Protein AF-A0A1H1SZU7-F1 (afdb_monomer_lite)

Radius of gyration: 31.89 Å; chains: 1; bounding box: 64×25×100 Å

Sequence (123 aa):
MVVDTFRLVVASANEWVTVVAQERTKRDEIKAWEMSQLEIIHVQRDFLLSALDKTFDERRESFRRLFDNLDAALISDREDSAVQVADLLEAITDLAKTSPFKDLKSPTLVVQEFLQSGRVIEL

Secondary structure (DSSP, 8-state):
-HHHHHHHHHHHHHHHHHHHHHHHHHHHHHHHHHHHHHHHHHHHHHHHHHHHHHHHHHHHHHHHHHHHHHHHHHH---TTHHHHHHHHHHHHHHHHHS-GGGS---THHHHHHHHHTT-----

Structure (mmCIF, N/CA/C/O backbone):
data_AF-A0A1H1SZU7-F1
#
_entry.id   AF-A0A1H1SZU7-F1
#
loop_
_atom_site.group_PDB
_atom_site.id
_atom_site.type_symbol
_atom_site.label_atom_id
_atom_site.label_alt_id
_atom_site.label_comp_id
_atom_site.label_asym_id
_atom_site.label_entity_id
_atom_site.label_seq_id
_atom_site.pdbx_PDB_ins_code
_atom_site.Cartn_x
_atom_site.Cartn_y
_atom_site.Cartn_z
_atom_site.occupancy
_atom_site.B_iso_or_equiv
_atom_site.auth_seq_id
_atom_site.auth_comp_id
_atom_site.auth_asym_id
_atom_site.auth_atom_id
_atom_site.pdbx_PDB_model_num
ATOM 1 N N . MET A 1 1 ? 39.243 10.411 -54.160 1.00 62.44 1 MET A N 1
ATOM 2 C CA . MET A 1 1 ? 37.986 11.188 -54.060 1.00 62.44 1 MET A CA 1
ATOM 3 C C . MET A 1 1 ? 36.738 10.314 -54.113 1.00 62.44 1 MET A C 1
ATOM 5 O O . MET A 1 1 ? 36.107 10.200 -53.079 1.00 62.44 1 MET A O 1
ATOM 9 N N . VAL A 1 2 ? 36.371 9.667 -55.232 1.00 76.12 2 VAL A N 1
ATOM 10 C CA . VAL A 1 2 ? 35.097 8.896 -55.321 1.00 76.12 2 VAL A CA 1
ATOM 11 C C . VAL A 1 2 ? 35.062 7.662 -54.402 1.00 76.12 2 VAL A C 1
ATOM 13 O O . VAL A 1 2 ? 34.036 7.338 -53.814 1.00 76.12 2 VAL A O 1
ATOM 16 N N . VAL A 1 3 ? 36.195 6.977 -54.239 1.00 82.56 3 VAL A N 1
ATOM 17 C CA . VAL A 1 3 ? 36.299 5.820 -53.331 1.00 82.56 3 VAL A CA 1
ATOM 18 C C . VAL A 1 3 ? 36.208 6.255 -51.864 1.00 82.56 3 VAL A C 1
ATOM 20 O O . VAL A 1 3 ? 35.619 5.551 -51.048 1.00 82.56 3 VAL A O 1
ATOM 23 N N . ASP A 1 4 ? 36.740 7.432 -51.535 1.00 88.75 4 ASP A N 1
ATOM 24 C CA . ASP A 1 4 ? 36.739 7.971 -50.171 1.00 88.75 4 ASP A CA 1
ATOM 25 C C . ASP A 1 4 ? 35.338 8.431 -49.763 1.00 88.75 4 ASP A C 1
ATOM 27 O O . ASP A 1 4 ? 34.885 8.127 -48.661 1.00 88.75 4 ASP A O 1
ATOM 31 N N . THR A 1 5 ? 34.612 9.087 -50.675 1.00 87.69 5 THR A N 1
ATOM 32 C CA . THR A 1 5 ? 33.215 9.471 -50.441 1.00 87.69 5 THR A CA 1
ATOM 33 C C . THR A 1 5 ? 32.314 8.248 -50.308 1.00 87.69 5 THR A C 1
ATOM 35 O O . THR A 1 5 ? 31.477 8.209 -49.412 1.00 87.69 5 THR A O 1
ATOM 38 N N . PHE A 1 6 ? 32.510 7.214 -51.131 1.00 91.06 6 PHE A N 1
ATOM 39 C CA . PHE A 1 6 ? 31.752 5.969 -51.006 1.00 91.06 6 PHE A CA 1
ATOM 40 C C . PHE A 1 6 ? 32.023 5.253 -49.674 1.00 91.06 6 PHE A C 1
ATOM 42 O O . PHE A 1 6 ? 31.088 4.820 -49.004 1.00 91.06 6 PHE A O 1
ATOM 49 N N . ARG A 1 7 ? 33.289 5.180 -49.239 1.00 92.00 7 ARG A N 1
ATOM 50 C CA . ARG A 1 7 ? 33.650 4.614 -47.928 1.00 92.00 7 ARG A CA 1
ATOM 51 C C . ARG A 1 7 ? 33.032 5.389 -46.773 1.00 92.00 7 ARG A C 1
ATOM 53 O O . ARG A 1 7 ? 32.551 4.761 -45.836 1.00 92.00 7 ARG A O 1
ATOM 60 N N . LEU A 1 8 ? 33.015 6.719 -46.854 1.00 93.50 8 LEU A N 1
ATOM 61 C CA . LEU A 1 8 ? 32.373 7.558 -45.848 1.00 93.50 8 LEU A CA 1
ATOM 62 C C . LEU A 1 8 ? 30.872 7.258 -45.756 1.00 93.50 8 LEU A C 1
ATOM 64 O O . LEU A 1 8 ? 30.371 7.038 -44.662 1.00 93.50 8 LEU A O 1
ATOM 68 N N . VAL A 1 9 ? 30.177 7.157 -46.893 1.00 93.88 9 VAL A N 1
ATOM 69 C CA . VAL A 1 9 ? 28.743 6.819 -46.926 1.00 93.88 9 VAL A CA 1
ATOM 70 C C . VAL A 1 9 ? 28.472 5.450 -46.299 1.00 93.88 9 VAL A C 1
ATOM 72 O O . VAL A 1 9 ? 27.559 5.323 -45.488 1.00 93.88 9 VAL A O 1
ATOM 75 N N . VAL A 1 10 ? 29.275 4.432 -46.625 1.00 94.62 10 VAL A N 1
ATOM 76 C CA . VAL A 1 10 ? 29.125 3.087 -46.041 1.00 94.62 10 VAL A CA 1
ATOM 77 C C . VAL A 1 10 ? 29.406 3.098 -44.535 1.00 94.62 10 VAL A C 1
ATOM 79 O O . VAL A 1 10 ? 28.670 2.474 -43.772 1.00 94.62 10 VAL A O 1
ATOM 82 N N . ALA A 1 11 ? 30.432 3.826 -44.088 1.00 94.69 11 ALA A N 1
ATOM 83 C CA . ALA A 1 11 ? 30.752 3.959 -42.669 1.00 94.69 11 ALA A CA 1
ATOM 84 C C . ALA A 1 11 ? 29.620 4.652 -41.896 1.00 94.69 11 ALA A C 1
ATOM 86 O O . ALA A 1 11 ? 29.159 4.116 -40.891 1.00 94.69 11 ALA A O 1
ATOM 87 N N . SER A 1 12 ? 29.110 5.777 -42.406 1.00 94.12 12 SER A N 1
ATOM 88 C CA . SER A 1 12 ? 27.986 6.497 -41.799 1.00 94.12 12 SER A CA 1
ATOM 89 C C . SER A 1 12 ? 26.697 5.672 -41.791 1.00 94.12 12 SER A C 1
ATOM 91 O O . SER A 1 12 ? 25.937 5.737 -40.829 1.00 94.12 12 SER A O 1
ATOM 93 N N . ALA A 1 13 ? 26.448 4.859 -42.823 1.00 94.62 13 ALA A N 1
ATOM 94 C CA . ALA A 1 13 ? 25.303 3.952 -42.846 1.00 94.62 13 ALA A CA 1
ATOM 95 C C . ALA A 1 13 ? 25.414 2.857 -41.770 1.00 94.62 13 ALA A C 1
ATOM 97 O O . ALA A 1 13 ? 24.442 2.592 -41.063 1.00 94.62 13 ALA A O 1
ATOM 98 N N . ASN A 1 14 ? 26.596 2.256 -41.599 1.00 94.69 14 ASN A N 1
ATOM 99 C CA . ASN A 1 14 ? 26.837 1.250 -40.559 1.00 94.69 14 ASN A CA 1
ATOM 100 C C . ASN A 1 14 ? 26.735 1.839 -39.145 1.00 94.69 14 ASN A C 1
ATOM 102 O O . ASN A 1 14 ? 26.165 1.212 -38.247 1.00 94.69 14 ASN A O 1
ATOM 106 N N . GLU A 1 15 ? 27.259 3.050 -38.949 1.00 95.88 15 GLU A N 1
ATOM 107 C CA . GLU A 1 15 ? 27.127 3.789 -37.693 1.00 95.88 15 GLU A CA 1
ATOM 108 C C . GLU A 1 15 ? 25.654 4.068 -37.385 1.00 95.88 15 GLU A C 1
ATOM 110 O O . GLU A 1 15 ? 25.181 3.746 -36.297 1.00 95.88 15 GLU A O 1
ATOM 115 N N . TRP A 1 16 ? 24.897 4.561 -38.368 1.00 95.38 16 TRP A N 1
ATOM 116 C CA . TRP A 1 16 ? 23.468 4.814 -38.213 1.00 95.38 16 TRP A CA 1
ATOM 117 C C . TRP A 1 16 ? 22.689 3.554 -37.821 1.00 95.38 16 TRP A C 1
ATOM 119 O O . TRP A 1 16 ? 21.914 3.595 -36.866 1.00 95.38 16 TRP A O 1
ATOM 129 N N . VAL A 1 17 ? 22.921 2.420 -38.495 1.00 96.44 17 VAL A N 1
ATOM 130 C CA . VAL A 1 17 ? 22.270 1.142 -38.150 1.00 96.44 17 VAL A CA 1
ATOM 131 C C . VAL A 1 17 ? 22.590 0.731 -36.711 1.00 96.44 17 VAL A C 1
ATOM 133 O O . VAL A 1 17 ? 21.691 0.329 -35.971 1.00 96.44 17 VAL A O 1
ATOM 136 N N . THR A 1 18 ? 23.850 0.875 -36.296 1.00 96.00 18 THR A N 1
ATOM 137 C CA . THR A 1 18 ? 24.295 0.523 -34.940 1.00 96.00 18 THR A CA 1
ATOM 138 C C . THR A 1 18 ? 23.628 1.407 -33.890 1.00 96.00 18 THR A C 1
ATOM 140 O O . THR A 1 18 ? 23.070 0.896 -32.918 1.00 96.00 18 THR A O 1
ATOM 143 N N . VAL A 1 19 ? 23.622 2.724 -34.104 1.00 96.38 19 VAL A N 1
ATOM 144 C CA . VAL A 1 19 ? 22.993 3.686 -33.191 1.00 96.38 19 VAL A CA 1
ATOM 145 C C . VAL A 1 19 ? 21.491 3.434 -33.101 1.00 96.38 19 VAL A C 1
ATOM 147 O O . VAL A 1 19 ? 20.947 3.387 -32.004 1.00 96.38 19 VAL A O 1
ATOM 150 N N . VAL A 1 20 ? 20.806 3.196 -34.223 1.00 96.56 20 VAL A N 1
ATOM 151 C CA . VAL A 1 20 ? 19.366 2.897 -34.209 1.00 96.56 20 VAL A CA 1
ATOM 152 C C . VAL A 1 20 ? 19.065 1.624 -33.418 1.00 96.56 20 VAL A C 1
ATOM 154 O O . VAL A 1 20 ? 18.094 1.607 -32.663 1.00 96.56 20 VAL A O 1
ATOM 157 N N . ALA A 1 21 ? 19.876 0.574 -33.561 1.00 95.00 21 ALA A N 1
ATOM 158 C CA . ALA A 1 21 ? 19.709 -0.651 -32.785 1.00 95.00 21 ALA A CA 1
ATOM 159 C C . ALA A 1 21 ? 19.898 -0.396 -31.279 1.00 95.00 21 ALA A C 1
ATOM 161 O O . ALA A 1 21 ? 19.039 -0.774 -30.486 1.00 95.00 21 ALA A O 1
ATOM 162 N N . GLN A 1 22 ? 20.960 0.320 -30.893 1.00 95.81 22 GLN A N 1
ATOM 163 C CA . GLN A 1 22 ? 21.231 0.667 -29.494 1.00 95.81 22 GLN A CA 1
ATOM 164 C C . GLN A 1 22 ? 20.127 1.538 -28.885 1.00 95.81 22 GLN A C 1
ATOM 166 O O . GLN A 1 22 ? 19.668 1.274 -27.777 1.00 95.81 22 GLN A O 1
ATOM 171 N N . GLU A 1 23 ? 19.671 2.562 -29.604 1.00 95.25 23 GLU A N 1
ATOM 172 C CA . GLU A 1 23 ? 18.617 3.458 -29.126 1.00 95.25 23 GLU A CA 1
ATOM 173 C C . GLU A 1 23 ? 17.256 2.760 -29.038 1.00 95.25 23 GLU A C 1
ATOM 175 O O . GLU A 1 23 ? 16.452 3.104 -28.173 1.00 95.25 23 GLU A O 1
ATOM 180 N N . ARG A 1 24 ? 16.986 1.757 -29.884 1.00 95.25 24 ARG A N 1
ATOM 181 C CA . ARG A 1 24 ? 15.805 0.894 -29.726 1.00 95.25 24 ARG A CA 1
ATOM 182 C C . ARG A 1 24 ? 15.882 0.095 -28.432 1.00 95.25 24 ARG A C 1
ATOM 184 O O . ARG A 1 24 ? 14.961 0.196 -27.631 1.00 95.25 24 ARG A O 1
ATOM 191 N N . THR A 1 25 ? 16.996 -0.594 -28.186 1.00 95.38 25 THR A N 1
ATOM 192 C CA . THR A 1 25 ? 17.191 -1.366 -26.951 1.00 95.38 25 THR A CA 1
ATOM 193 C C . THR A 1 25 ? 17.055 -0.488 -25.710 1.00 95.38 25 THR A C 1
ATOM 195 O O . THR A 1 25 ? 16.279 -0.820 -24.823 1.00 95.38 25 THR A O 1
ATOM 198 N N . LYS A 1 26 ? 17.704 0.684 -25.677 1.00 95.00 26 LYS A N 1
ATOM 199 C CA . LYS A 1 26 ? 17.580 1.623 -24.549 1.00 95.00 26 LYS A CA 1
ATOM 200 C C . LYS A 1 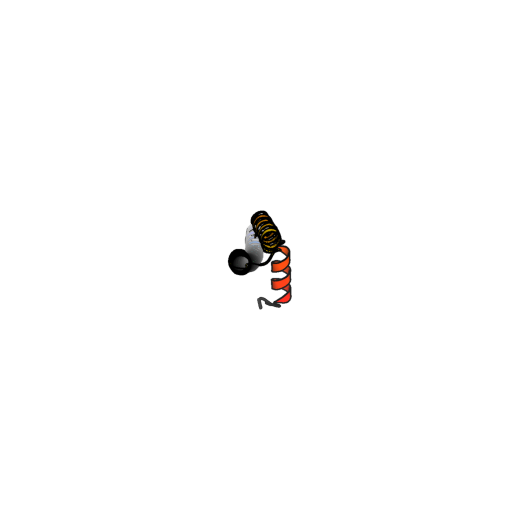26 ? 16.137 2.070 -24.314 1.00 95.00 26 LYS A C 1
ATOM 202 O O . LYS A 1 26 ? 15.703 2.189 -23.175 1.00 95.00 26 LYS A O 1
ATOM 207 N N . ARG A 1 27 ? 15.378 2.344 -25.381 1.00 95.31 27 ARG A N 1
ATOM 208 C CA . ARG A 1 27 ? 13.961 2.724 -25.254 1.00 95.31 27 ARG A CA 1
ATOM 209 C C . ARG A 1 27 ? 13.121 1.584 -24.698 1.00 95.31 27 ARG A C 1
ATOM 211 O O . ARG A 1 27 ? 12.225 1.848 -23.904 1.00 95.31 27 ARG A O 1
ATOM 218 N N . ASP A 1 28 ? 13.395 0.355 -25.111 1.00 95.25 28 ASP A N 1
ATOM 219 C CA . ASP A 1 28 ? 12.667 -0.812 -24.620 1.00 95.25 28 ASP A CA 1
ATOM 220 C C . ASP A 1 28 ? 13.017 -1.105 -23.151 1.00 95.25 28 ASP A C 1
ATOM 222 O O . ASP A 1 28 ? 12.113 -1.350 -22.355 1.00 95.25 28 ASP A O 1
ATOM 226 N N . GLU A 1 29 ? 14.280 -0.939 -22.746 1.00 93.06 29 GLU A N 1
ATOM 227 C CA . GLU A 1 29 ? 14.703 -0.994 -21.338 1.00 93.06 29 GLU A CA 1
ATOM 228 C C . GLU A 1 29 ? 14.004 0.071 -20.481 1.00 93.06 29 GLU A C 1
ATOM 230 O O . GLU A 1 29 ? 13.496 -0.239 -19.403 1.00 93.06 29 GLU A O 1
ATOM 235 N N . ILE A 1 30 ? 13.925 1.317 -20.964 1.00 93.62 30 ILE A N 1
ATOM 236 C CA . ILE A 1 30 ? 13.232 2.405 -20.256 1.00 93.62 30 ILE A CA 1
ATOM 237 C C . ILE A 1 30 ? 11.748 2.079 -20.083 1.00 93.62 30 ILE A C 1
ATOM 239 O O . ILE A 1 30 ? 11.216 2.277 -18.996 1.00 93.62 30 ILE A O 1
ATOM 243 N N . LYS A 1 31 ? 11.084 1.554 -21.119 1.00 94.12 31 LYS A N 1
ATOM 244 C CA . LYS A 1 31 ? 9.670 1.159 -21.029 1.00 94.12 31 LYS A CA 1
ATOM 245 C C . LYS A 1 31 ? 9.460 0.016 -20.043 1.00 94.12 31 LYS A C 1
ATOM 247 O O . LYS A 1 31 ? 8.526 0.069 -19.250 1.00 94.12 31 LYS A O 1
ATOM 252 N N . ALA A 1 32 ? 10.319 -1.001 -20.073 1.00 92.12 32 ALA A N 1
ATOM 253 C CA . ALA A 1 32 ? 10.241 -2.115 -19.132 1.00 92.12 32 ALA A CA 1
ATOM 254 C C . ALA A 1 32 ? 10.432 -1.630 -17.685 1.00 92.12 32 ALA A C 1
ATOM 256 O O . ALA A 1 32 ? 9.681 -2.016 -16.787 1.00 92.12 32 ALA A O 1
ATOM 257 N N . TRP A 1 33 ? 11.393 -0.727 -17.467 1.00 88.44 33 TRP A N 1
ATOM 258 C CA . TRP A 1 33 ? 11.607 -0.091 -16.172 1.00 88.44 33 TRP A CA 1
ATOM 259 C C . TRP A 1 33 ? 10.398 0.744 -15.737 1.00 88.44 33 TRP A C 1
ATOM 261 O O . TRP A 1 33 ? 9.918 0.572 -14.619 1.00 88.44 33 TRP A O 1
ATOM 271 N N . GLU A 1 34 ? 9.865 1.590 -16.621 1.00 93.75 34 GLU A N 1
ATOM 272 C CA . GLU A 1 34 ? 8.678 2.413 -16.367 1.00 93.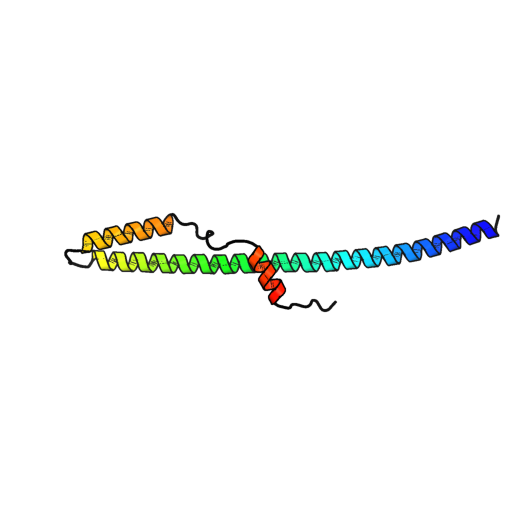75 34 GLU A CA 1
ATOM 273 C C . GLU A 1 34 ? 7.482 1.550 -15.958 1.00 93.75 34 GLU A C 1
ATOM 275 O O . GLU A 1 34 ? 6.868 1.808 -14.924 1.00 93.75 34 GLU A O 1
ATOM 280 N N . MET A 1 35 ? 7.193 0.484 -16.709 1.00 92.00 35 MET A N 1
ATOM 281 C CA . MET A 1 35 ? 6.110 -0.450 -16.392 1.00 92.00 35 MET A CA 1
ATOM 282 C C . MET A 1 35 ? 6.290 -1.086 -15.012 1.00 92.00 35 MET A C 1
ATOM 284 O O . MET A 1 35 ? 5.338 -1.151 -14.236 1.00 92.00 35 MET A O 1
ATOM 288 N N . SER A 1 36 ? 7.511 -1.512 -14.676 1.00 87.00 36 SER A N 1
ATOM 289 C CA . SER A 1 36 ? 7.806 -2.077 -13.357 1.00 87.00 36 SER A CA 1
ATOM 290 C C . SER A 1 36 ? 7.591 -1.056 -12.237 1.00 87.00 36 SER A C 1
ATOM 292 O O . SER A 1 36 ? 6.993 -1.384 -11.213 1.00 87.00 36 SER A O 1
ATOM 294 N N . GLN A 1 37 ? 8.035 0.190 -12.426 1.00 84.75 37 GLN A N 1
ATOM 295 C CA . GLN A 1 37 ? 7.847 1.238 -11.423 1.00 84.75 37 GLN A CA 1
ATOM 296 C C . GLN A 1 37 ? 6.374 1.617 -11.251 1.00 84.75 37 GLN A C 1
ATOM 298 O O . GLN A 1 37 ? 5.925 1.797 -10.120 1.00 84.75 37 GLN A O 1
ATOM 303 N N . LEU A 1 38 ? 5.611 1.702 -12.343 1.00 91.25 38 LEU A N 1
ATOM 304 C CA . LEU A 1 38 ? 4.174 1.966 -12.283 1.00 91.25 38 LEU A CA 1
ATOM 305 C C . LEU A 1 38 ? 3.440 0.870 -11.510 1.00 91.25 38 LEU A C 1
ATOM 307 O O . LEU A 1 38 ? 2.643 1.186 -10.630 1.00 91.25 38 LEU A O 1
ATOM 311 N N . GLU A 1 39 ? 3.748 -0.400 -11.769 1.00 88.00 39 GLU A N 1
ATOM 312 C CA . GLU A 1 39 ? 3.152 -1.515 -11.028 1.00 88.00 39 GLU A CA 1
ATOM 313 C C . GLU A 1 39 ? 3.483 -1.436 -9.532 1.00 88.00 39 GLU A C 1
ATOM 315 O O . GLU A 1 39 ? 2.597 -1.591 -8.694 1.00 88.00 39 GLU A O 1
ATOM 320 N N . ILE A 1 40 ? 4.730 -1.113 -9.172 1.00 82.50 40 ILE A N 1
ATOM 321 C CA . ILE A 1 40 ? 5.118 -0.908 -7.768 1.00 82.50 40 ILE A CA 1
ATOM 322 C C . ILE A 1 40 ? 4.292 0.217 -7.133 1.00 82.50 40 ILE A C 1
ATOM 324 O O . ILE A 1 40 ? 3.807 0.056 -6.013 1.00 82.50 40 ILE A O 1
ATOM 328 N N . ILE A 1 41 ? 4.096 1.338 -7.834 1.00 85.94 41 ILE A N 1
ATOM 329 C CA . ILE A 1 41 ? 3.273 2.457 -7.351 1.00 85.94 41 ILE A CA 1
ATOM 330 C C . ILE A 1 41 ? 1.816 2.017 -7.160 1.00 85.94 41 ILE A C 1
ATOM 332 O O . ILE A 1 41 ? 1.203 2.366 -6.149 1.00 85.94 41 ILE A O 1
ATOM 336 N N . HIS A 1 42 ? 1.259 1.243 -8.093 1.00 86.38 42 HIS A N 1
ATOM 337 C CA . HIS A 1 42 ? -0.104 0.723 -7.985 1.00 86.38 42 HIS A CA 1
ATOM 338 C C . HIS A 1 42 ? -0.261 -0.211 -6.785 1.00 86.38 42 HIS A C 1
ATOM 340 O O . HIS A 1 42 ? -1.161 -0.008 -5.972 1.00 86.38 42 HIS A O 1
ATOM 346 N N . VAL A 1 43 ? 0.662 -1.155 -6.602 1.00 84.31 43 VAL A N 1
ATOM 347 C CA . VAL A 1 43 ? 0.655 -2.065 -5.450 1.00 84.31 43 VAL A CA 1
ATOM 348 C C . VAL A 1 43 ? 0.817 -1.292 -4.137 1.00 84.31 43 VAL A C 1
ATOM 350 O O . VAL A 1 43 ? 0.100 -1.558 -3.176 1.00 84.31 43 VAL A O 1
ATOM 353 N N . GLN A 1 44 ? 1.695 -0.285 -4.091 1.00 81.69 44 GLN A N 1
ATOM 354 C CA . GLN A 1 44 ? 1.838 0.601 -2.929 1.00 81.69 44 GLN A CA 1
ATOM 355 C C . GLN A 1 44 ? 0.557 1.349 -2.606 1.00 81.69 44 GLN A C 1
ATOM 357 O O . GLN A 1 44 ? 0.159 1.402 -1.443 1.00 81.69 44 GLN A O 1
ATOM 362 N N . ARG A 1 45 ? -0.104 1.908 -3.618 1.00 86.00 45 ARG A N 1
ATOM 363 C CA . ARG A 1 45 ? -1.382 2.589 -3.442 1.00 86.00 45 ARG A CA 1
ATOM 364 C C . ARG A 1 45 ? -2.432 1.642 -2.878 1.00 86.00 45 ARG A C 1
ATOM 366 O O . ARG A 1 45 ? -3.082 1.989 -1.897 1.00 86.00 45 ARG A O 1
ATOM 373 N N . ASP A 1 46 ? -2.602 0.480 -3.490 1.00 85.50 46 ASP A N 1
ATOM 374 C CA . ASP A 1 46 ? -3.682 -0.437 -3.135 1.00 85.50 46 ASP A CA 1
ATOM 375 C C . ASP A 1 46 ? -3.459 -1.046 -1.745 1.00 85.50 46 ASP A C 1
ATOM 377 O O . ASP A 1 46 ? -4.398 -1.124 -0.951 1.00 85.50 46 ASP A O 1
ATOM 381 N N . PHE A 1 47 ? -2.207 -1.357 -1.393 1.00 83.75 47 PHE A N 1
ATOM 382 C CA . PHE A 1 47 ? -1.839 -1.739 -0.031 1.00 83.75 47 PHE A CA 1
ATOM 383 C C . PHE A 1 47 ? -2.167 -0.633 0.975 1.00 83.75 47 PHE A C 1
ATOM 385 O O . PHE A 1 47 ? -2.803 -0.899 1.992 1.00 83.75 47 PHE A O 1
ATOM 392 N N . LEU A 1 48 ? -1.760 0.614 0.702 1.00 81.62 48 LEU A N 1
ATOM 393 C CA . LEU A 1 48 ? -2.025 1.734 1.606 1.00 81.62 48 LEU A CA 1
ATOM 394 C C . LEU A 1 48 ? -3.526 1.955 1.796 1.00 81.62 48 LEU A C 1
ATOM 396 O O . LEU A 1 48 ? -3.959 2.147 2.927 1.00 81.62 48 LEU A O 1
ATOM 400 N N . LEU A 1 49 ? -4.318 1.899 0.723 1.00 84.81 49 LEU A N 1
ATOM 401 C CA . LEU A 1 49 ? -5.773 2.031 0.799 1.00 84.81 49 LEU A CA 1
ATOM 402 C C . LEU A 1 49 ? -6.398 0.894 1.613 1.00 84.81 49 LEU A C 1
ATOM 404 O O . LEU A 1 49 ? -7.157 1.161 2.539 1.00 84.81 49 LEU A O 1
ATOM 408 N N . SER A 1 50 ? -6.019 -0.357 1.348 1.00 83.75 50 SER A N 1
ATOM 409 C CA . SER A 1 50 ? -6.544 -1.499 2.101 1.00 83.75 50 SER A CA 1
ATOM 410 C C . SER A 1 50 ? -6.147 -1.457 3.579 1.00 83.75 50 SER A C 1
ATOM 412 O O . SER A 1 50 ? -6.962 -1.759 4.452 1.00 83.75 50 SER A O 1
ATOM 414 N N . ALA A 1 51 ? -4.907 -1.072 3.876 1.00 81.31 51 ALA A N 1
ATOM 415 C CA . ALA A 1 51 ? -4.427 -0.948 5.242 1.00 81.31 51 ALA A CA 1
ATOM 416 C C . ALA A 1 51 ? -5.119 0.213 5.975 1.00 81.31 51 ALA A C 1
ATOM 418 O O . ALA A 1 51 ? -5.421 0.092 7.164 1.00 81.31 51 ALA A O 1
ATOM 419 N N . LEU A 1 52 ? -5.421 1.311 5.271 1.00 82.50 52 LEU A N 1
ATOM 420 C CA . LEU A 1 52 ? -6.226 2.409 5.799 1.00 82.50 52 LEU A CA 1
ATOM 421 C C . LEU A 1 52 ? -7.631 1.944 6.156 1.00 82.50 52 LEU A C 1
ATOM 423 O O . LEU A 1 52 ? -8.026 2.111 7.309 1.00 82.50 52 LEU A O 1
ATOM 427 N N . ASP A 1 53 ? -8.345 1.330 5.213 1.00 85.25 53 ASP A N 1
ATOM 428 C CA . ASP A 1 53 ? -9.710 0.841 5.427 1.00 85.25 53 ASP A CA 1
ATOM 429 C C . ASP A 1 53 ? -9.774 -0.080 6.649 1.00 85.25 53 ASP A C 1
ATOM 431 O O . ASP A 1 53 ? -10.553 0.151 7.575 1.00 85.25 53 ASP A O 1
ATOM 435 N N . LYS A 1 54 ? -8.852 -1.046 6.727 1.00 84.50 54 LYS A N 1
ATOM 436 C CA . LYS A 1 54 ? -8.766 -1.969 7.861 1.00 84.50 54 LYS A CA 1
ATOM 437 C C . LYS A 1 54 ? -8.489 -1.255 9.186 1.00 84.50 54 LYS A C 1
ATOM 439 O O . LYS A 1 54 ? -9.125 -1.563 10.190 1.00 84.50 54 LYS A O 1
ATOM 444 N N . THR A 1 55 ? -7.577 -0.284 9.201 1.00 83.88 55 THR A N 1
ATOM 445 C CA . THR A 1 55 ? -7.241 0.458 10.427 1.00 83.88 55 THR A CA 1
ATOM 446 C C . THR A 1 55 ? -8.412 1.319 10.910 1.00 83.88 55 THR A C 1
ATOM 448 O O . THR A 1 55 ? -8.648 1.445 12.116 1.00 83.88 55 THR A O 1
ATOM 451 N N . PHE A 1 56 ? -9.174 1.913 9.987 1.00 84.12 56 PHE A N 1
ATOM 452 C CA . PHE A 1 56 ? -10.382 2.659 10.333 1.00 84.12 56 PHE A CA 1
ATOM 453 C C . PHE A 1 56 ? -11.489 1.741 10.859 1.00 84.12 56 PHE A C 1
ATOM 455 O O . PHE A 1 56 ? -12.119 2.089 11.861 1.00 84.12 56 PHE A O 1
ATOM 462 N N . ASP A 1 57 ? -11.686 0.570 10.253 1.00 87.81 57 ASP A N 1
ATOM 463 C CA . ASP A 1 57 ? -12.663 -0.423 10.711 1.00 87.81 57 ASP A CA 1
ATOM 464 C C . ASP A 1 57 ? -12.325 -0.958 12.110 1.00 87.81 57 ASP A C 1
ATOM 466 O O . ASP A 1 57 ? -13.183 -0.976 12.997 1.00 87.81 57 ASP A O 1
ATOM 470 N N . GLU A 1 58 ? -11.060 -1.312 12.355 1.00 86.25 58 GLU A N 1
ATOM 471 C CA . GLU A 1 58 ? -10.583 -1.768 13.668 1.00 86.25 58 GLU A CA 1
ATOM 472 C C . GLU A 1 58 ? -10.773 -0.695 14.747 1.00 86.25 58 GLU A C 1
ATOM 474 O O . GLU A 1 58 ? -11.205 -0.986 15.870 1.00 86.25 58 GLU A O 1
ATOM 479 N N . ARG A 1 59 ? -10.515 0.574 14.409 1.00 86.94 59 ARG A N 1
ATOM 480 C CA . ARG A 1 59 ? -10.779 1.698 15.315 1.00 86.94 59 ARG A CA 1
ATOM 481 C C . ARG A 1 59 ? -12.254 1.909 15.578 1.00 86.94 59 ARG A C 1
ATOM 483 O O . ARG A 1 59 ? -12.622 2.160 16.724 1.00 86.94 59 ARG A O 1
ATOM 490 N N . ARG A 1 60 ? -13.092 1.833 14.546 1.00 88.31 60 ARG A N 1
ATOM 491 C CA . ARG A 1 60 ? -14.543 1.967 14.685 1.00 88.31 60 ARG A CA 1
ATOM 492 C C . ARG A 1 60 ? -15.080 0.916 15.651 1.00 88.31 60 ARG A C 1
ATOM 494 O O . ARG A 1 60 ? -15.837 1.259 16.555 1.00 88.31 60 ARG A O 1
ATOM 501 N N . GLU A 1 61 ? -14.652 -0.329 15.487 1.00 91.25 61 GLU A N 1
ATOM 502 C CA . GLU A 1 61 ? -15.035 -1.428 16.372 1.00 91.25 61 GLU A CA 1
ATOM 503 C C . GLU A 1 61 ? -14.498 -1.226 17.798 1.00 91.25 61 GLU A C 1
ATOM 505 O O . GLU A 1 61 ? -15.218 -1.439 18.772 1.00 91.25 61 GLU A O 1
ATOM 510 N N . SER A 1 62 ? -13.263 -0.737 17.941 1.00 88.31 62 SER A N 1
ATOM 511 C CA . SER A 1 62 ? -12.671 -0.440 19.252 1.00 88.31 62 SER A CA 1
ATOM 512 C C . SER A 1 62 ? -13.436 0.655 20.001 1.00 88.31 62 SER A C 1
ATOM 514 O O . SER A 1 62 ? -13.769 0.476 21.171 1.00 88.31 62 SER A O 1
ATOM 516 N N . PHE A 1 63 ? -13.779 1.760 19.328 1.00 90.38 63 PHE A N 1
ATOM 517 C CA . PHE A 1 63 ? -14.624 2.803 19.915 1.00 90.38 63 PHE A CA 1
ATOM 518 C C . PHE A 1 63 ? -15.999 2.263 20.283 1.00 90.38 63 PHE A C 1
ATOM 520 O O . PHE A 1 63 ? -16.470 2.532 21.382 1.00 90.38 63 PHE A O 1
ATOM 527 N N . ARG A 1 64 ? -16.623 1.473 19.401 1.00 92.88 64 ARG A N 1
ATOM 528 C CA . ARG A 1 64 ? -17.930 0.872 19.671 1.00 92.88 64 ARG A CA 1
ATOM 529 C C . ARG A 1 64 ? -17.916 0.060 20.964 1.00 92.88 64 ARG A C 1
ATOM 531 O O . ARG A 1 64 ? -18.752 0.296 21.820 1.00 92.88 64 ARG A O 1
ATOM 538 N N . ARG A 1 65 ? -16.922 -0.811 21.150 1.00 92.75 65 ARG A N 1
ATOM 539 C CA . ARG A 1 65 ? -16.783 -1.607 22.381 1.00 92.75 65 ARG A CA 1
ATOM 540 C C . ARG A 1 65 ? -16.562 -0.750 23.622 1.00 92.75 65 ARG A C 1
ATOM 542 O O . ARG A 1 65 ? -17.112 -1.061 24.671 1.00 92.75 65 ARG A O 1
ATOM 549 N N . LEU A 1 66 ? -15.759 0.309 23.519 1.00 92.38 66 LEU A N 1
ATOM 550 C CA . LEU A 1 66 ? -15.538 1.228 24.637 1.00 92.38 66 LEU A CA 1
ATOM 551 C C . LEU A 1 66 ? -16.829 1.957 25.032 1.00 92.38 66 LEU A C 1
ATOM 553 O O . LEU A 1 66 ? -17.115 2.056 26.221 1.00 92.38 66 LEU A O 1
ATOM 557 N N . PHE A 1 67 ? -17.622 2.411 24.056 1.00 92.50 67 PHE A N 1
ATOM 558 C CA . PHE A 1 67 ? -18.918 3.041 24.313 1.00 92.50 67 PHE A CA 1
ATOM 559 C C . PHE A 1 67 ? -19.960 2.045 24.841 1.00 92.50 67 PHE A C 1
ATOM 561 O O . PHE A 1 67 ? -20.623 2.353 25.823 1.00 92.50 67 PHE A O 1
ATOM 568 N N . ASP A 1 68 ? -20.044 0.834 24.285 1.00 93.06 68 ASP A N 1
ATOM 569 C CA . ASP A 1 68 ? -20.955 -0.210 24.775 1.00 93.06 68 ASP A CA 1
ATOM 570 C C . ASP A 1 68 ? -20.632 -0.586 26.240 1.00 93.06 68 ASP A C 1
ATOM 572 O O . ASP A 1 68 ? -21.527 -0.759 27.070 1.00 93.06 68 ASP A O 1
ATOM 576 N N . ASN A 1 69 ? -19.341 -0.663 26.590 1.00 89.31 69 ASN A N 1
ATOM 577 C CA . ASN A 1 69 ? -18.895 -0.896 27.967 1.00 89.31 69 ASN A CA 1
ATOM 578 C C . ASN A 1 69 ? -19.187 0.298 28.886 1.00 89.31 69 ASN A C 1
ATOM 580 O O . ASN A 1 69 ? -19.507 0.096 30.057 1.00 89.31 69 ASN A O 1
ATOM 584 N N . LEU A 1 70 ? -19.082 1.527 28.371 1.00 89.69 70 LEU A N 1
ATOM 585 C CA . LEU A 1 70 ? -19.414 2.744 29.111 1.00 89.69 70 LEU A CA 1
ATOM 586 C C . LEU A 1 70 ? -20.908 2.784 29.440 1.00 89.69 70 LEU A C 1
ATOM 588 O O . LEU A 1 70 ? -21.266 3.010 30.593 1.00 89.69 70 LEU A O 1
ATOM 592 N N . ASP A 1 71 ? -21.766 2.490 28.465 1.00 90.19 71 ASP A N 1
ATOM 593 C CA . ASP A 1 71 ? -23.212 2.400 28.666 1.00 90.19 71 ASP A CA 1
ATOM 594 C C . ASP A 1 71 ? -23.556 1.327 29.712 1.00 90.19 71 ASP A C 1
ATOM 596 O O . ASP A 1 71 ? -24.357 1.566 30.618 1.00 90.19 71 ASP A O 1
ATOM 600 N N . ALA A 1 72 ? -22.898 0.164 29.658 1.00 88.75 72 ALA A N 1
ATOM 601 C CA . ALA A 1 72 ? -23.075 -0.889 30.657 1.00 88.75 72 ALA A CA 1
ATOM 602 C C . ALA A 1 72 ? -22.625 -0.459 32.068 1.00 88.75 72 ALA A C 1
ATOM 604 O O . ALA A 1 72 ? -23.308 -0.766 33.049 1.00 88.75 72 ALA A O 1
ATOM 605 N N . ALA A 1 73 ? -21.504 0.261 32.181 1.00 87.12 73 ALA A N 1
ATOM 606 C CA . ALA A 1 73 ? -21.002 0.785 33.451 1.00 87.12 73 ALA A CA 1
ATOM 607 C C . ALA A 1 73 ? -21.925 1.871 34.036 1.00 87.12 73 ALA A C 1
ATOM 609 O O . ALA A 1 73 ? -22.123 1.902 35.248 1.00 87.12 73 ALA A O 1
ATOM 610 N N . LEU A 1 74 ? -22.541 2.703 33.187 1.00 86.31 74 LEU A N 1
ATOM 611 C CA . LEU A 1 74 ? -23.495 3.745 33.591 1.00 86.31 74 LEU A CA 1
ATOM 612 C C . LEU A 1 74 ? -24.830 3.185 34.105 1.00 86.31 74 LEU A C 1
ATOM 614 O O . LEU A 1 74 ? -25.454 3.791 34.971 1.00 86.31 74 LEU A O 1
ATOM 618 N N . ILE A 1 75 ? -25.280 2.044 33.575 1.00 89.44 75 ILE A N 1
ATOM 619 C CA . ILE A 1 75 ? -26.523 1.374 34.006 1.00 89.44 75 ILE A CA 1
ATOM 620 C C . ILE A 1 75 ? -26.286 0.501 35.256 1.00 89.44 75 ILE A C 1
ATOM 622 O O . ILE A 1 75 ? -27.224 0.127 35.961 1.00 89.44 75 ILE A O 1
ATOM 626 N N . SER A 1 76 ? -25.029 0.159 35.543 1.00 80.06 76 SER A N 1
ATOM 627 C CA . SER A 1 76 ? -24.629 -0.688 36.666 1.00 80.06 76 SER A CA 1
ATOM 628 C C . SER A 1 76 ? -24.704 0.062 38.004 1.00 80.06 76 SER A C 1
ATOM 630 O O . SER A 1 76 ? -23.891 0.939 38.271 1.00 80.06 76 SER A O 1
ATOM 632 N N . ASP A 1 77 ? -25.578 -0.380 38.910 1.00 69.94 77 ASP A N 1
ATOM 633 C CA . ASP A 1 77 ? -25.728 0.155 40.280 1.00 69.94 77 ASP A CA 1
ATOM 634 C C . ASP A 1 77 ? -24.668 -0.386 41.270 1.00 69.94 77 ASP A C 1
ATOM 636 O O . ASP A 1 77 ? -24.946 -0.721 42.420 1.00 69.94 77 ASP A O 1
ATOM 640 N N . ARG A 1 78 ? -23.431 -0.579 40.796 1.00 75.81 78 ARG A N 1
ATOM 641 C CA . ARG A 1 78 ? -22.310 -1.049 41.626 1.00 75.81 78 ARG A CA 1
ATOM 642 C C . ARG A 1 78 ? -21.557 0.136 42.218 1.00 75.81 78 ARG A C 1
ATOM 644 O O . ARG A 1 78 ? -21.397 1.161 41.561 1.00 75.81 78 ARG A O 1
ATOM 651 N N . GLU A 1 79 ? -21.026 -0.052 43.422 1.00 71.88 79 GLU A N 1
ATOM 652 C CA . GLU A 1 79 ? -20.259 0.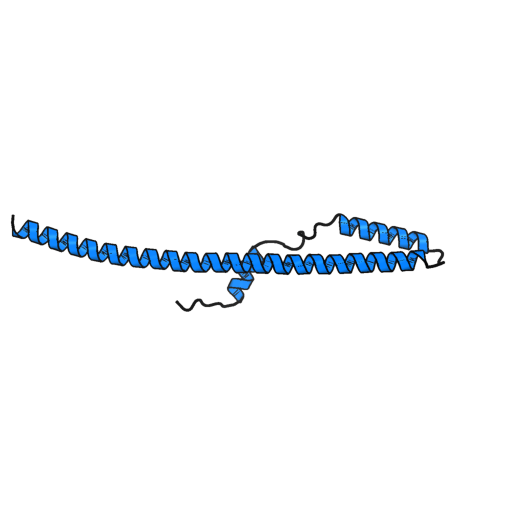958 44.169 1.00 71.88 79 GLU A CA 1
ATOM 653 C C . GLU A 1 79 ? -19.023 1.455 43.382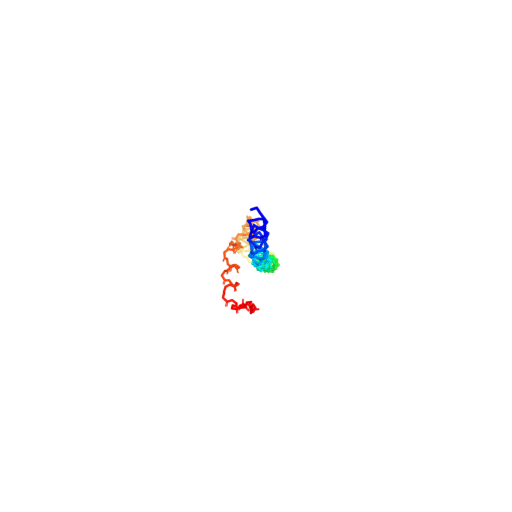 1.00 71.88 79 GLU A C 1
ATOM 655 O O . GLU A 1 79 ? -18.685 2.635 43.435 1.00 71.88 79 GLU A O 1
ATOM 660 N N . ASP A 1 80 ? -18.441 0.593 42.537 1.00 78.25 80 ASP A N 1
ATOM 661 C CA . ASP A 1 80 ? -17.274 0.897 41.689 1.00 78.25 80 ASP A CA 1
ATOM 662 C C . ASP A 1 80 ? -17.620 1.470 40.295 1.00 78.25 80 ASP A C 1
ATOM 664 O O . ASP A 1 80 ? -16.730 1.692 39.468 1.00 78.25 80 ASP A O 1
ATOM 668 N N . SER A 1 81 ? -18.903 1.705 39.992 1.00 79.12 81 SER A N 1
ATOM 669 C CA . SER A 1 81 ? -19.356 2.164 38.664 1.00 79.12 81 SER A CA 1
ATOM 670 C C . SER A 1 81 ? -18.724 3.496 38.250 1.00 79.12 81 SER A C 1
ATOM 672 O O . SER A 1 81 ? -18.299 3.654 37.106 1.00 79.12 81 SER A O 1
ATOM 674 N N . ALA A 1 82 ? -18.573 4.430 39.191 1.00 81.25 82 ALA A N 1
ATOM 675 C CA . ALA A 1 82 ? -17.964 5.734 38.940 1.00 81.25 82 ALA A CA 1
ATOM 676 C C . ALA A 1 82 ? -16.486 5.635 38.520 1.00 81.25 82 ALA A C 1
ATOM 678 O O . ALA A 1 82 ? -16.042 6.397 37.660 1.00 81.25 82 ALA A O 1
ATOM 679 N N . VAL A 1 83 ? -15.734 4.686 39.091 1.00 86.12 83 VAL A N 1
ATOM 680 C CA . VAL A 1 83 ? -14.322 4.455 38.744 1.00 86.12 83 VAL A CA 1
ATOM 681 C C . VAL A 1 83 ? -14.217 3.822 37.356 1.00 86.12 83 VAL A C 1
ATOM 683 O O . VAL A 1 83 ? -13.471 4.318 36.518 1.00 86.12 83 VAL A O 1
ATOM 686 N N . GLN A 1 84 ? -15.042 2.811 37.056 1.00 85.75 84 GLN A N 1
ATOM 687 C CA . GLN A 1 84 ? -15.079 2.194 35.721 1.00 85.75 84 GLN A CA 1
ATOM 688 C C . GLN A 1 84 ? -15.445 3.185 34.613 1.00 85.75 84 GLN A C 1
ATOM 690 O O . GLN A 1 84 ? -14.866 3.142 33.528 1.00 85.75 84 GLN A O 1
ATOM 695 N N . VAL A 1 85 ? -16.392 4.087 34.874 1.00 88.06 85 VAL A N 1
ATOM 696 C CA . VAL A 1 85 ? -16.764 5.150 33.931 1.00 88.06 85 VAL A CA 1
ATOM 697 C C . VAL A 1 85 ? -15.578 6.079 33.661 1.00 88.06 85 VAL A C 1
ATOM 699 O O . VAL A 1 85 ? -15.317 6.404 32.503 1.00 88.06 85 VAL A O 1
ATOM 702 N N . ALA A 1 86 ? -14.842 6.484 34.701 1.00 88.88 86 ALA A N 1
ATOM 703 C CA . ALA A 1 86 ? -13.666 7.338 34.550 1.00 88.88 86 ALA A CA 1
ATOM 704 C C . ALA A 1 86 ? -12.566 6.660 33.711 1.00 88.88 86 ALA A C 1
ATOM 706 O O . ALA A 1 86 ? -12.086 7.263 32.749 1.00 88.88 86 ALA A O 1
ATOM 707 N N . ASP A 1 87 ? -12.250 5.396 34.004 1.00 90.56 87 ASP A N 1
ATOM 708 C CA . ASP A 1 87 ? -11.242 4.616 33.273 1.00 90.56 87 ASP A CA 1
ATOM 709 C C . ASP A 1 87 ? -11.614 4.443 31.789 1.00 90.56 87 ASP A C 1
ATOM 711 O O . ASP A 1 87 ? -10.774 4.572 30.895 1.00 90.56 87 ASP A O 1
ATOM 715 N N . LEU A 1 88 ? -12.894 4.184 31.493 1.00 90.44 88 LEU A N 1
ATOM 716 C CA . LEU A 1 88 ? -13.381 4.038 30.118 1.00 90.44 88 LEU A CA 1
ATOM 717 C C . LEU A 1 88 ? -13.319 5.359 29.340 1.00 90.44 88 LEU A C 1
ATOM 719 O O . LEU A 1 88 ? -12.945 5.362 28.166 1.00 90.44 88 LEU A O 1
ATOM 723 N N . LEU A 1 89 ? -13.641 6.487 29.978 1.00 89.31 89 LEU A N 1
ATOM 724 C CA . LEU A 1 89 ? -13.517 7.812 29.364 1.00 89.31 89 LEU A CA 1
ATOM 725 C C . LEU A 1 89 ? -12.055 8.189 29.098 1.00 89.31 89 LEU A C 1
ATOM 727 O O . LEU A 1 89 ? -11.756 8.777 28.051 1.00 89.31 89 LEU A O 1
ATOM 731 N N . GLU A 1 90 ? -11.140 7.827 30.000 1.00 92.19 90 GLU A N 1
ATOM 732 C CA . GLU A 1 90 ? -9.701 7.984 29.785 1.00 92.19 90 GLU A CA 1
ATOM 733 C C . GLU A 1 90 ? -9.237 7.142 28.589 1.00 92.19 90 GLU A C 1
ATOM 735 O O . GLU A 1 90 ? -8.628 7.682 27.664 1.00 92.19 90 GLU A O 1
ATOM 740 N N . ALA A 1 91 ? -9.637 5.868 28.520 1.00 89.62 91 ALA A N 1
ATOM 741 C CA . ALA A 1 91 ? -9.310 4.980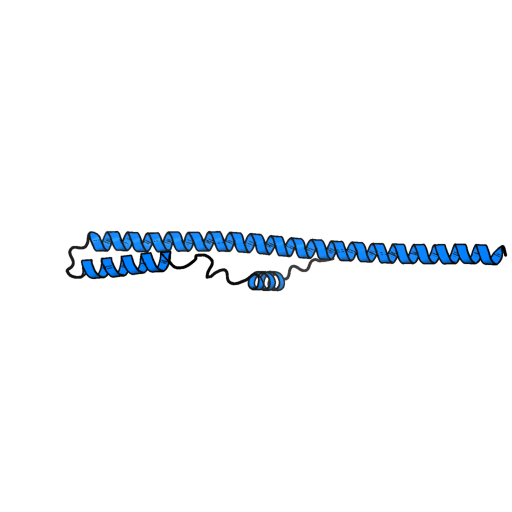 27.405 1.00 89.62 91 ALA A CA 1
ATOM 742 C C . ALA A 1 91 ? -9.845 5.486 26.050 1.00 89.62 91 ALA A C 1
ATOM 744 O O . ALA A 1 91 ? -9.132 5.440 25.044 1.00 89.62 91 ALA A O 1
ATOM 745 N N . ILE A 1 92 ? -11.076 6.014 26.007 1.00 89.88 92 ILE A N 1
ATOM 746 C CA . ILE A 1 92 ? -11.648 6.646 24.803 1.00 89.88 92 ILE A CA 1
ATOM 747 C C . ILE A 1 92 ? -10.816 7.863 24.395 1.00 89.88 92 ILE A C 1
ATOM 749 O O . ILE A 1 92 ? -10.490 8.036 23.218 1.00 89.88 92 ILE A O 1
ATOM 753 N N . THR A 1 93 ? -10.461 8.704 25.365 1.00 91.00 93 THR A N 1
ATOM 754 C CA . THR A 1 93 ? -9.681 9.921 25.131 1.00 91.00 93 THR A CA 1
ATOM 755 C C . THR A 1 93 ? -8.287 9.585 24.606 1.00 91.00 93 THR A C 1
ATOM 757 O O . THR A 1 93 ? -7.808 10.214 23.662 1.00 91.00 93 THR A O 1
ATOM 760 N N . ASP A 1 94 ? -7.641 8.568 25.162 1.00 90.25 94 ASP A N 1
ATOM 761 C CA . ASP A 1 94 ? -6.324 8.122 24.725 1.00 90.25 94 ASP A CA 1
ATOM 762 C C . ASP A 1 94 ? -6.359 7.476 23.342 1.00 90.25 94 ASP A C 1
ATOM 764 O O . ASP A 1 94 ? -5.518 7.792 22.491 1.00 90.25 94 ASP A O 1
ATOM 768 N N . LEU A 1 95 ? -7.380 6.667 23.047 1.00 86.12 95 LEU A N 1
ATOM 769 C CA . LEU A 1 95 ? -7.588 6.150 21.698 1.00 86.12 95 LEU A CA 1
ATOM 770 C C . LEU A 1 95 ? -7.803 7.295 20.693 1.00 86.12 95 LEU A C 1
ATOM 772 O O . LEU A 1 95 ? -7.211 7.276 19.613 1.00 86.12 95 LEU A O 1
ATOM 776 N N . ALA A 1 96 ? -8.558 8.334 21.061 1.00 85.12 96 ALA A N 1
ATOM 777 C CA . ALA A 1 96 ? -8.779 9.516 20.226 1.00 85.12 96 ALA A CA 1
ATOM 778 C C . ALA A 1 96 ? -7.507 10.357 20.004 1.00 85.12 96 ALA A C 1
ATOM 780 O O . ALA A 1 96 ? -7.326 10.911 18.919 1.00 85.12 96 ALA A O 1
ATOM 781 N N . LYS A 1 97 ? -6.599 10.424 20.988 1.00 87.44 97 LYS A N 1
ATOM 782 C CA . LYS A 1 97 ? -5.297 11.108 20.850 1.00 87.44 97 LYS A CA 1
ATOM 783 C C . LYS A 1 97 ? -4.345 10.385 19.900 1.00 87.44 97 LYS A C 1
ATOM 785 O O . LYS A 1 97 ? -3.457 11.010 19.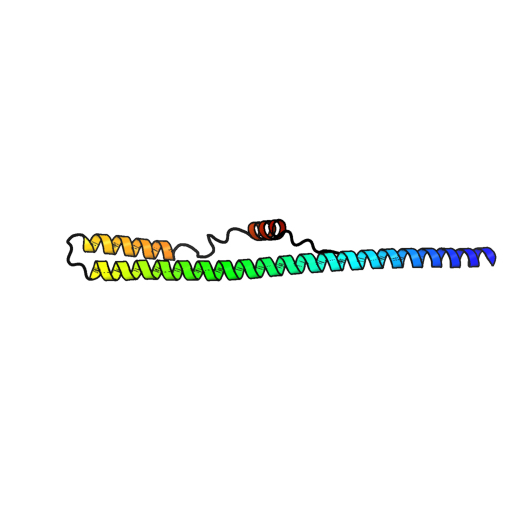320 1.00 87.44 97 LYS A O 1
ATOM 790 N N . THR A 1 98 ? -4.469 9.067 19.761 1.00 83.94 98 THR A N 1
ATOM 791 C CA . THR A 1 98 ? -3.592 8.309 18.862 1.00 83.94 98 THR A CA 1
ATOM 792 C C . THR A 1 98 ? -4.005 8.507 17.401 1.00 83.94 98 THR A C 1
ATOM 794 O O . THR A 1 98 ? -5.190 8.551 17.073 1.00 83.94 98 THR A O 1
ATOM 797 N N . SER A 1 99 ? -3.028 8.601 16.495 1.00 77.50 99 SER A N 1
ATOM 798 C CA . SER A 1 99 ? -3.281 8.699 15.050 1.00 77.50 99 SER A CA 1
ATOM 799 C C . SER A 1 99 ? -3.568 7.318 14.444 1.00 77.50 99 SER A C 1
ATOM 801 O O . SER A 1 99 ? -2.813 6.388 14.737 1.00 77.50 99 SER A O 1
ATOM 803 N N . PRO A 1 100 ? -4.572 7.178 13.552 1.00 68.88 100 PRO A N 1
ATOM 804 C CA . PRO A 1 100 ? -4.818 5.925 12.831 1.00 68.88 100 PRO A CA 1
ATOM 805 C C . PRO A 1 100 ? -3.657 5.575 11.892 1.00 68.88 100 PRO A C 1
ATOM 807 O O . PRO A 1 100 ? -3.466 4.426 11.533 1.00 68.88 100 PRO A O 1
ATOM 810 N N . PHE A 1 101 ? -2.822 6.550 11.534 1.00 68.12 101 PHE A N 1
ATOM 811 C CA . PHE A 1 101 ? -1.681 6.339 10.648 1.00 68.12 101 PHE A CA 1
ATOM 812 C C . PHE A 1 101 ? -0.413 5.878 11.381 1.00 68.12 101 PHE A C 1
ATOM 814 O O . PHE A 1 101 ? 0.618 5.674 10.745 1.00 68.12 101 PHE A O 1
ATOM 821 N N . LYS A 1 102 ? -0.448 5.733 12.715 1.00 69.75 102 LYS A N 1
ATOM 822 C CA . LYS A 1 102 ? 0.737 5.362 13.506 1.00 69.75 102 LYS A CA 1
ATOM 823 C C . LYS A 1 102 ? 1.254 3.958 13.163 1.00 69.75 102 LYS A C 1
ATOM 825 O O . LYS A 1 102 ? 2.465 3.738 13.223 1.00 69.75 102 LYS A O 1
ATOM 830 N N . ASP A 1 103 ? 0.352 3.060 12.775 1.00 64.50 103 ASP A N 1
ATOM 831 C CA . ASP A 1 103 ? 0.658 1.655 12.492 1.00 64.50 103 ASP A CA 1
ATOM 832 C C . ASP A 1 103 ? 0.980 1.393 11.011 1.00 64.50 103 ASP A C 1
ATOM 834 O O . ASP A 1 103 ? 1.584 0.375 10.681 1.00 64.50 103 ASP A O 1
ATOM 838 N N . LEU A 1 104 ? 0.713 2.358 10.121 1.00 65.19 104 LEU A N 1
ATOM 839 C CA . LEU A 1 104 ? 1.040 2.309 8.686 1.00 65.19 104 LEU A CA 1
ATOM 840 C C . LEU A 1 104 ? 2.531 2.568 8.410 1.00 65.19 104 LEU A C 1
ATOM 842 O O . LEU A 1 104 ? 2.894 3.311 7.495 1.00 65.19 104 LEU A O 1
ATOM 846 N N . LYS A 1 105 ? 3.425 1.999 9.228 1.00 56.62 105 LYS A N 1
ATOM 847 C CA . LYS A 1 105 ? 4.867 2.245 9.150 1.00 56.62 105 LYS A CA 1
ATOM 848 C C . LYS A 1 105 ? 5.473 1.732 7.837 1.00 56.62 105 LYS A C 1
ATOM 850 O O . LYS A 1 105 ? 6.025 0.645 7.768 1.00 56.62 105 LYS A O 1
ATOM 855 N N . SER A 1 106 ? 5.529 2.657 6.884 1.00 56.00 106 SER A N 1
ATOM 856 C CA . SER A 1 106 ? 6.527 2.815 5.825 1.00 56.00 106 SER A CA 1
ATOM 857 C C . SER A 1 106 ? 6.317 2.024 4.516 1.00 56.00 106 SER A C 1
ATOM 859 O O . SER A 1 106 ? 6.099 0.812 4.549 1.00 56.00 106 SER A O 1
ATOM 861 N N . PRO A 1 107 ? 6.526 2.674 3.347 1.00 57.22 107 PRO A N 1
ATOM 862 C CA . PRO A 1 107 ? 6.571 2.060 2.007 1.00 57.22 107 PRO A CA 1
ATOM 863 C C . PRO A 1 107 ? 7.478 0.825 1.871 1.00 57.22 107 PRO A C 1
ATOM 865 O O . PRO A 1 107 ? 7.351 0.051 0.924 1.00 57.22 107 PRO A O 1
ATOM 868 N N . THR A 1 108 ? 8.401 0.635 2.815 1.00 61.03 108 THR A N 1
ATOM 869 C CA . THR A 1 108 ? 9.355 -0.477 2.871 1.00 61.03 108 THR A CA 1
ATOM 870 C C . THR A 1 108 ? 8.675 -1.850 2.930 1.00 61.03 108 THR A C 1
ATOM 872 O O . THR A 1 108 ? 9.193 -2.798 2.343 1.00 61.03 108 THR A O 1
ATOM 875 N N . LEU A 1 109 ? 7.514 -1.956 3.590 1.00 63.94 109 LEU A N 1
ATOM 876 C CA . LEU A 1 109 ? 6.750 -3.209 3.687 1.00 63.94 109 LEU A CA 1
ATOM 877 C C . LEU A 1 109 ? 6.221 -3.665 2.324 1.00 63.94 109 LEU A C 1
ATOM 879 O O . LEU A 1 109 ? 6.331 -4.839 1.987 1.00 63.94 109 LEU A O 1
ATOM 883 N N . VAL A 1 110 ? 5.740 -2.730 1.501 1.00 63.97 110 VAL A N 1
ATOM 884 C CA . VAL A 1 110 ? 5.198 -3.057 0.175 1.00 63.97 110 VAL A CA 1
ATOM 885 C C . VAL A 1 110 ? 6.290 -3.530 -0.774 1.00 63.97 110 VAL A C 1
ATOM 887 O O . VAL A 1 110 ? 6.091 -4.471 -1.536 1.00 63.97 110 VAL A O 1
ATOM 890 N N . VAL A 1 111 ? 7.468 -2.902 -0.720 1.00 65.12 111 VAL A N 1
ATOM 891 C CA . VAL A 1 111 ? 8.617 -3.340 -1.524 1.00 65.12 111 VAL A CA 1
ATOM 892 C C . VAL A 1 111 ? 9.018 -4.768 -1.141 1.00 65.12 111 VAL A C 1
ATOM 894 O O . VAL A 1 111 ? 9.301 -5.575 -2.021 1.00 65.12 111 VAL A O 1
ATOM 897 N N . GLN A 1 112 ? 8.988 -5.116 0.149 1.00 65.38 112 GLN A N 1
ATOM 898 C CA . GLN A 1 112 ? 9.228 -6.490 0.596 1.00 65.38 112 GLN A CA 1
ATOM 899 C C . GLN A 1 112 ? 8.154 -7.467 0.115 1.00 65.38 112 GLN A C 1
ATOM 901 O O . GLN A 1 112 ? 8.504 -8.533 -0.384 1.00 65.38 112 GLN A O 1
ATOM 906 N N . GLU A 1 113 ? 6.874 -7.119 0.232 1.00 64.19 113 GLU A N 1
ATOM 907 C CA . GLU A 1 113 ? 5.770 -7.983 -0.193 1.00 64.19 113 GLU A CA 1
ATOM 908 C C . GLU A 1 113 ? 5.771 -8.197 -1.716 1.00 64.19 113 GLU A C 1
ATOM 910 O O . GLU A 1 113 ? 5.591 -9.317 -2.189 1.00 64.19 113 GLU A O 1
ATOM 915 N N . PHE A 1 114 ? 6.086 -7.159 -2.495 1.00 64.06 114 PHE A N 1
ATOM 916 C CA . PHE A 1 114 ? 6.248 -7.256 -3.947 1.00 64.06 114 PHE A CA 1
ATOM 917 C C . PHE A 1 114 ? 7.406 -8.186 -4.339 1.00 64.06 114 PHE A C 1
ATOM 919 O O . PHE A 1 114 ? 7.247 -9.039 -5.212 1.00 64.06 114 PHE A O 1
ATOM 926 N N . LEU A 1 115 ? 8.552 -8.077 -3.656 1.00 65.75 115 LEU A N 1
ATOM 927 C CA . LEU A 1 115 ? 9.699 -8.967 -3.869 1.00 65.75 115 LEU A CA 1
ATOM 928 C C . LEU A 1 115 ? 9.403 -10.415 -3.435 1.00 65.75 115 LEU A C 1
ATOM 930 O O . LEU A 1 115 ? 9.856 -11.352 -4.088 1.00 65.75 115 LEU A O 1
ATOM 934 N N . GLN A 1 116 ? 8.630 -10.613 -2.361 1.00 64.06 116 GLN A N 1
ATOM 935 C CA . GLN A 1 116 ? 8.215 -11.937 -1.876 1.00 64.06 116 GLN A CA 1
ATOM 936 C C . GLN A 1 116 ? 7.128 -12.582 -2.742 1.00 64.06 116 GLN A C 1
ATOM 938 O O . GLN A 1 116 ? 7.102 -13.803 -2.874 1.00 64.06 116 GLN A O 1
ATOM 943 N N . SER A 1 117 ? 6.266 -11.777 -3.370 1.00 60.72 117 SER A N 1
ATOM 944 C CA . SER A 1 117 ? 5.194 -12.230 -4.263 1.00 60.72 117 SER A CA 1
ATOM 945 C C . SER A 1 117 ? 5.715 -12.960 -5.504 1.00 60.72 117 SER A C 1
ATOM 947 O O . SER A 1 117 ? 4.900 -13.529 -6.230 1.00 60.72 117 SER A O 1
ATOM 949 N N . GLY A 1 118 ? 7.027 -12.945 -5.779 1.00 53.81 118 GLY A N 1
ATOM 950 C CA . GLY A 1 118 ? 7.621 -13.726 -6.862 1.00 53.81 118 GLY A CA 1
ATOM 951 C C . GLY A 1 118 ? 6.977 -13.454 -8.221 1.00 53.81 118 GLY A C 1
ATOM 952 O O . GLY A 1 118 ? 6.968 -14.344 -9.068 1.00 53.81 118 GLY A O 1
ATOM 953 N N . ARG A 1 119 ? 6.412 -12.254 -8.435 1.00 51.09 119 ARG A N 1
ATOM 954 C CA . ARG A 1 119 ? 5.940 -11.820 -9.751 1.00 51.09 119 ARG A CA 1
ATOM 955 C C . ARG A 1 119 ? 7.168 -11.609 -10.630 1.00 51.09 119 ARG A C 1
ATOM 957 O O . ARG A 1 119 ? 7.676 -10.502 -10.778 1.00 51.09 119 ARG A O 1
ATOM 964 N N . VAL A 1 120 ? 7.673 -12.717 -11.163 1.00 42.53 120 VAL A N 1
ATOM 965 C CA . VAL A 1 120 ? 8.578 -12.739 -12.301 1.00 42.53 120 VAL A CA 1
ATOM 966 C C . VAL A 1 120 ? 7.773 -12.132 -13.437 1.00 42.53 120 VAL A C 1
ATOM 968 O O . VAL A 1 120 ? 6.819 -12.734 -13.925 1.00 42.53 120 VAL A O 1
ATOM 971 N N . ILE A 1 121 ? 8.104 -10.898 -13.802 1.00 45.47 121 ILE A N 1
ATOM 972 C CA . ILE A 1 121 ? 7.739 -10.392 -15.117 1.00 45.47 121 ILE A CA 1
ATOM 973 C C . ILE A 1 121 ? 8.543 -11.276 -16.070 1.00 45.47 121 ILE A C 1
ATOM 975 O O . ILE A 1 121 ? 9.752 -11.096 -16.205 1.00 45.47 121 ILE A O 1
ATOM 979 N N . GLU A 1 122 ? 7.907 -12.315 -16.613 1.00 34.19 122 GLU A N 1
ATOM 980 C CA . GLU A 1 122 ? 8.441 -13.001 -17.783 1.00 34.19 122 GLU A CA 1
ATOM 981 C C . GLU A 1 122 ? 8.541 -11.938 -18.883 1.00 34.19 122 GLU A C 1
ATOM 983 O O . GLU A 1 122 ? 7.528 -11.413 -19.348 1.00 34.19 122 GLU A O 1
ATOM 988 N N . LEU A 1 123 ? 9.785 -11.538 -19.162 1.00 35.16 123 LEU A N 1
ATOM 989 C CA . LEU A 1 123 ? 10.172 -10.639 -20.247 1.00 35.16 123 LEU A CA 1
ATOM 990 C C . LEU A 1 123 ? 9.981 -11.325 -21.602 1.00 35.16 123 LEU A C 1
ATOM 992 O O . LEU A 1 123 ? 10.348 -12.519 -21.707 1.00 35.16 123 LEU A O 1
#

Foldseek 3Di:
DVVVVVVVVVVVVVVVVVVVVVVVVVVVVVVVVVVVVVVLVVLLVVVVVVLLVVLVVVLVVVLVVLVVQLVVLVVDPDPCSVVSNVVSVVVNVVSVPDDSCPPVPDSVVSVVVVVVVPPPPPD

Organism: NCBI:txid412690

pLDDT: mean 82.47, std 13.72, range [34.19, 96.56]